Protein AF-A0A271IV57-F1 (afdb_monomer)

pLDDT: mean 87.93, std 11.75, range [43.88, 98.25]

Secondary structure (DSSP, 8-state):
-PPPPPHHHHHHHHHHHHHHHHHHHTTTTTTS--GGG---HHHHHHHHTTPPPP-HHHHHHHH-HHHHHT-TT----HHHHHHHHHH-SS--HHHHHHHHHHHHHHHHHHH--

Nearest PDB structures (foldseek):
  4xeh-assembly1_A  TM=2.227E-01  e=9.319E+00  Ignisphaera aggregans DSM 17230

Radius of gyration: 16.09 Å; Cα contacts (8 Å, |Δi|>4): 77; chains: 1; bounding box: 54×35×32 Å

Mean predicted aligned error: 5.61 Å

Solvent-accessible surface area (backbone atoms only — not comparable to full-atom values): 6617 Å² total; per-residue (Å²): 133,83,77,84,78,48,73,66,59,50,47,30,50,36,40,32,50,34,47,53,47,51,68,54,52,58,74,46,60,88,85,53,92,55,72,93,74,62,68,67,35,54,58,56,43,41,49,75,72,68,49,79,70,66,39,41,66,62,32,17,75,72,61,37,61,76,53,7,65,69,33,90,87,45,38,74,51,66,64,58,58,50,50,44,59,74,62,39,81,83,44,43,67,64,38,36,48,50,48,55,52,46,50,56,51,54,51,52,52,61,74,75,104

Foldseek 3Di:
DDDDQDPLNVLLVLLLVLVVVCVVVVVCPPVDDCVVVDDNSVQVSCVVLPHDDQCLVVQCVVPNNVCSNVPPPGDHCVVLVVVSCVQCPPSDSVSSSVSSVVSNVVVVVVVVD

Sequence (113 aa):
MLEPMTSETLLIRLLQLDHQQWAKVGKFHPDIDFSYFDVNLLDLVLDAIGLPQDNTVEQADKYGPETGFDHADTFCRDYWTTQFRDRVQDGTPDECAAYISWVRKSYAEFLGK

Organism: NCBI:txid1196024

Structure (mmCIF, N/CA/C/O backbone):
data_AF-A0A271IV57-F1
#
_entry.id   AF-A0A271IV57-F1
#
loop_
_atom_site.group_PDB
_atom_site.id
_atom_site.type_symbol
_atom_site.label_atom_id
_atom_site.label_alt_id
_atom_site.label_comp_id
_atom_site.label_asym_id
_atom_site.label_entity_id
_atom_site.label_seq_id
_atom_site.pdbx_PDB_ins_code
_atom_site.Cartn_x
_atom_site.Cartn_y
_atom_site.Cartn_z
_atom_site.occupancy
_atom_site.B_iso_or_equiv
_atom_site.auth_seq_id
_atom_site.auth_comp_id
_atom_site.auth_asym_id
_atom_site.auth_atom_id
_atom_site.pdbx_PDB_model_num
ATOM 1 N N . MET A 1 1 ? 29.515 -11.187 -1.655 1.00 43.88 1 MET A N 1
ATOM 2 C CA . MET A 1 1 ? 28.815 -10.758 -0.428 1.00 43.88 1 MET A CA 1
ATOM 3 C C . MET A 1 1 ? 27.578 -10.016 -0.882 1.00 43.88 1 MET A C 1
ATOM 5 O O . MET A 1 1 ? 27.727 -9.131 -1.712 1.00 43.88 1 MET A O 1
ATOM 9 N N . LEU A 1 2 ? 26.389 -10.430 -0.451 1.00 52.84 2 LEU A N 1
ATOM 10 C CA . LEU A 1 2 ? 25.171 -9.660 -0.703 1.00 52.84 2 LEU A CA 1
ATOM 11 C C . LEU A 1 2 ? 25.162 -8.504 0.298 1.00 52.84 2 LEU A C 1
ATOM 13 O O . LEU A 1 2 ? 25.377 -8.742 1.487 1.00 52.84 2 LEU A O 1
ATOM 17 N N . GLU A 1 3 ? 24.986 -7.272 -0.172 1.00 54.84 3 GLU A N 1
ATOM 18 C CA . GLU A 1 3 ? 24.792 -6.147 0.741 1.00 54.84 3 GLU A CA 1
ATOM 19 C C . GLU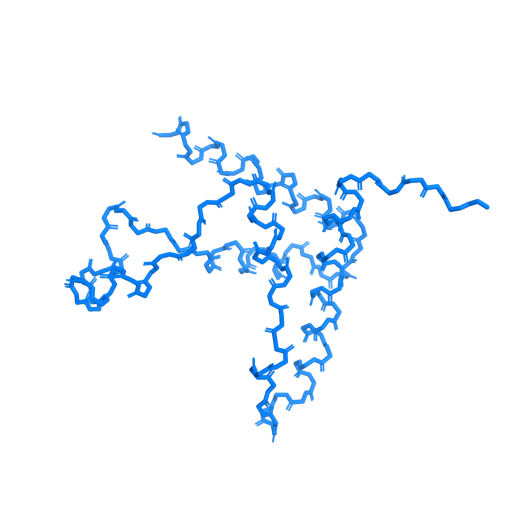 A 1 3 ? 23.486 -6.338 1.529 1.00 54.84 3 GLU A C 1
ATOM 21 O O . GLU A 1 3 ? 22.501 -6.833 0.968 1.00 54.84 3 GLU A O 1
ATOM 26 N N . PRO A 1 4 ? 23.459 -5.991 2.827 1.00 65.25 4 PRO A N 1
ATOM 27 C CA . PRO A 1 4 ? 22.249 -6.092 3.628 1.00 65.25 4 PRO A CA 1
ATOM 28 C C . PRO A 1 4 ? 21.174 -5.153 3.072 1.00 65.25 4 PRO A C 1
ATOM 30 O O . PRO A 1 4 ? 21.379 -3.947 2.940 1.00 65.25 4 PRO A O 1
ATOM 33 N N . MET A 1 5 ? 20.014 -5.719 2.746 1.00 73.31 5 MET A N 1
ATOM 34 C CA . MET A 1 5 ? 18.856 -4.960 2.284 1.00 73.31 5 MET A CA 1
ATOM 35 C C . MET A 1 5 ? 18.291 -4.138 3.446 1.00 73.31 5 MET A C 1
ATOM 37 O O . MET A 1 5 ? 17.999 -4.685 4.509 1.00 73.31 5 MET A O 1
ATOM 41 N N . THR A 1 6 ? 18.136 -2.828 3.259 1.00 83.62 6 THR A N 1
ATOM 42 C CA . THR A 1 6 ? 17.439 -1.982 4.237 1.00 83.62 6 THR A CA 1
ATOM 43 C C . THR A 1 6 ? 15.941 -2.290 4.222 1.00 83.62 6 THR A C 1
ATOM 45 O O . THR A 1 6 ? 15.402 -2.714 3.196 1.00 83.62 6 THR A O 1
ATOM 48 N N . SER A 1 7 ? 15.250 -2.036 5.339 1.00 87.00 7 SER A N 1
ATOM 49 C CA . SER A 1 7 ? 13.793 -2.202 5.413 1.00 87.00 7 SER A CA 1
ATOM 50 C C . SER A 1 7 ? 13.074 -1.405 4.321 1.00 87.00 7 SER A C 1
ATOM 52 O O . SER A 1 7 ? 12.165 -1.926 3.693 1.00 87.00 7 SER A O 1
ATOM 54 N N . GLU A 1 8 ? 13.530 -0.186 4.017 1.00 92.12 8 GLU A N 1
ATOM 55 C CA . GLU A 1 8 ? 12.932 0.643 2.960 1.00 92.12 8 GLU A CA 1
ATOM 56 C C . GLU A 1 8 ? 13.098 0.016 1.565 1.00 92.12 8 GLU A C 1
ATOM 58 O O . GLU A 1 8 ? 12.142 -0.057 0.796 1.00 92.12 8 GLU A O 1
ATOM 63 N N . THR A 1 9 ? 14.286 -0.512 1.251 1.00 94.25 9 THR A N 1
ATOM 64 C CA . THR A 1 9 ? 14.528 -1.206 -0.022 1.00 94.25 9 THR A CA 1
ATOM 65 C C . THR A 1 9 ? 13.644 -2.444 -0.157 1.00 94.25 9 THR A 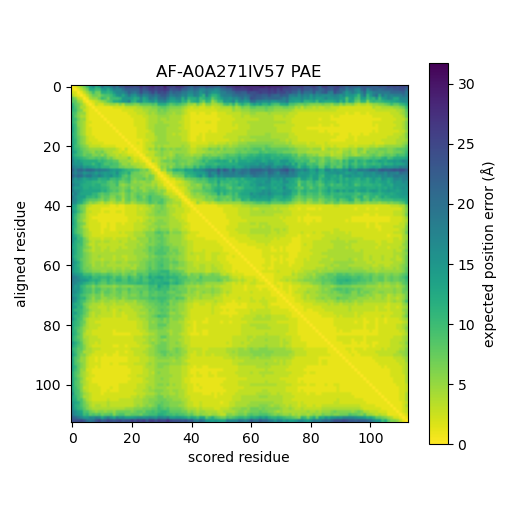C 1
ATOM 67 O O . THR A 1 9 ? 13.154 -2.718 -1.251 1.00 94.25 9 THR A O 1
ATOM 70 N N . LEU A 1 10 ? 13.399 -3.178 0.934 1.00 95.19 10 LEU A N 1
ATOM 71 C CA . LEU A 1 10 ? 12.474 -4.311 0.925 1.00 95.19 10 LEU A CA 1
ATOM 72 C C . LEU A 1 10 ? 11.044 -3.863 0.594 1.00 95.19 10 LEU A C 1
ATOM 74 O O . LEU A 1 10 ? 10.429 -4.447 -0.293 1.00 95.19 10 LEU A O 1
ATOM 78 N N . LEU A 1 11 ? 10.537 -2.810 1.243 1.00 96.44 11 LEU A N 1
ATOM 79 C CA . LEU A 1 11 ? 9.186 -2.288 0.987 1.00 96.44 11 LEU A CA 1
ATOM 80 C C . LEU A 1 11 ? 9.011 -1.836 -0.465 1.00 96.44 11 LEU A C 1
ATOM 82 O O . LEU A 1 11 ? 8.019 -2.177 -1.106 1.00 96.44 11 LEU A O 1
ATOM 86 N N . ILE A 1 12 ? 10.010 -1.141 -1.012 1.00 97.19 12 ILE A N 1
ATOM 87 C CA . ILE A 1 12 ? 10.029 -0.758 -2.427 1.00 97.19 12 ILE A CA 1
ATOM 88 C C . ILE A 1 12 ? 9.941 -2.007 -3.307 1.00 97.19 12 ILE A C 1
ATOM 90 O O . ILE A 1 12 ? 9.102 -2.068 -4.201 1.00 97.19 12 ILE A O 1
ATOM 94 N N . ARG A 1 13 ? 10.755 -3.036 -3.037 1.00 96.31 13 ARG A N 1
ATOM 95 C CA . ARG A 1 13 ? 10.738 -4.285 -3.815 1.00 96.31 13 ARG A CA 1
ATOM 96 C C . ARG A 1 13 ? 9.395 -5.006 -3.756 1.00 96.31 13 ARG A C 1
ATOM 98 O O . ARG A 1 13 ? 8.982 -5.539 -4.782 1.00 96.31 13 ARG A O 1
ATOM 105 N N . LEU A 1 14 ? 8.717 -5.003 -2.610 1.00 95.69 14 LEU A N 1
ATOM 106 C CA . LEU A 1 14 ? 7.380 -5.585 -2.479 1.00 95.69 14 LEU A CA 1
ATOM 107 C C . LEU A 1 14 ? 6.368 -4.871 -3.383 1.00 95.69 14 LEU A C 1
ATOM 109 O O . LEU A 1 14 ? 5.666 -5.545 -4.128 1.00 95.69 14 LEU A O 1
ATOM 113 N N . LEU A 1 15 ? 6.363 -3.534 -3.420 1.00 96.19 15 LEU A N 1
ATOM 114 C CA . LEU A 1 15 ? 5.478 -2.774 -4.316 1.00 96.19 15 LEU A CA 1
ATOM 115 C C . LEU A 1 15 ? 5.796 -3.001 -5.799 1.00 96.19 15 LEU A C 1
ATOM 117 O O . LEU A 1 15 ? 4.888 -3.090 -6.621 1.00 96.19 15 LEU A O 1
ATOM 121 N N . GLN A 1 16 ? 7.075 -3.131 -6.160 1.00 95.62 16 GLN A N 1
ATOM 122 C CA . GLN A 1 16 ? 7.444 -3.466 -7.539 1.00 95.62 16 GLN A CA 1
ATOM 123 C C . GLN A 1 16 ? 6.918 -4.848 -7.945 1.00 95.62 16 GLN A C 1
ATOM 125 O O . GLN A 1 16 ? 6.469 -5.029 -9.077 1.00 95.62 16 GLN A O 1
ATOM 130 N N . LEU A 1 17 ? 6.986 -5.827 -7.036 1.00 93.50 17 LEU A N 1
ATOM 131 C CA . LEU A 1 17 ? 6.448 -7.167 -7.266 1.00 93.50 17 LEU A CA 1
ATOM 132 C C . LEU A 1 17 ? 4.920 -7.146 -7.369 1.00 93.50 17 LEU A C 1
ATOM 134 O O . LEU A 1 17 ? 4.390 -7.778 -8.281 1.00 93.50 17 LEU A O 1
ATOM 138 N N . ASP A 1 18 ? 4.244 -6.380 -6.511 1.00 92.19 18 ASP A N 1
ATOM 139 C CA . ASP A 1 18 ? 2.789 -6.180 -6.540 1.00 92.19 18 ASP A CA 1
ATOM 140 C C . ASP A 1 18 ? 2.330 -5.634 -7.899 1.00 92.19 18 ASP A C 1
ATOM 142 O O . ASP A 1 18 ? 1.516 -6.239 -8.599 1.00 92.19 18 ASP A O 1
ATOM 146 N N . HIS A 1 19 ? 2.973 -4.553 -8.352 1.00 92.00 19 HIS A N 1
ATOM 147 C CA . HIS A 1 19 ? 2.707 -3.937 -9.649 1.00 92.00 19 HIS A CA 1
ATOM 148 C C . HIS A 1 19 ? 2.926 -4.923 -10.812 1.00 92.00 19 HIS A C 1
ATOM 150 O O . HIS A 1 19 ? 2.095 -5.044 -11.716 1.00 92.00 19 HIS A O 1
ATOM 156 N N . GLN A 1 20 ? 4.031 -5.678 -10.786 1.00 89.88 20 GLN A N 1
ATOM 157 C CA . GLN A 1 20 ? 4.323 -6.686 -11.809 1.00 89.88 20 GLN A CA 1
ATOM 158 C C . GLN A 1 20 ? 3.316 -7.837 -11.812 1.00 89.88 20 GLN A C 1
ATOM 160 O O . GLN A 1 20 ? 3.002 -8.365 -12.883 1.00 89.88 20 GLN A O 1
ATOM 165 N N . GLN A 1 21 ? 2.855 -8.266 -10.636 1.00 86.12 21 GLN A N 1
ATOM 166 C CA . GLN A 1 21 ? 1.838 -9.298 -10.495 1.00 86.12 21 GLN A CA 1
ATOM 167 C C . GLN A 1 21 ? 0.518 -8.813 -11.083 1.00 86.12 21 GLN A C 1
ATOM 169 O O . GLN A 1 21 ? -0.023 -9.484 -11.962 1.00 86.12 21 GLN A O 1
ATOM 174 N N . TRP A 1 22 ? 0.062 -7.621 -10.703 1.00 81.06 22 TRP A N 1
ATOM 175 C CA . TRP A 1 22 ? -1.169 -7.038 -11.225 1.00 81.06 22 TRP A CA 1
ATOM 176 C C . TRP A 1 22 ? -1.150 -6.909 -12.755 1.00 81.06 22 TRP A C 1
ATOM 178 O O . TRP A 1 22 ? -2.065 -7.383 -13.432 1.00 81.06 22 TRP A O 1
ATOM 188 N N . ALA A 1 23 ? -0.062 -6.386 -13.330 1.00 79.44 23 ALA A N 1
ATOM 189 C CA . ALA A 1 23 ? 0.095 -6.262 -14.782 1.00 79.44 23 ALA A CA 1
ATOM 190 C C . ALA A 1 23 ? 0.106 -7.616 -15.521 1.00 79.44 23 ALA A C 1
ATOM 192 O O . ALA A 1 23 ? -0.212 -7.684 -16.712 1.00 79.44 23 ALA A O 1
ATOM 193 N N . LYS A 1 24 ? 0.501 -8.706 -14.850 1.00 79.81 24 LYS A N 1
ATOM 194 C CA . LYS A 1 24 ? 0.479 -10.066 -15.410 1.00 79.81 24 LYS A CA 1
ATOM 195 C C . LYS A 1 24 ? -0.893 -10.711 -15.263 1.00 79.81 24 LYS A C 1
ATOM 197 O O . LYS A 1 24 ? -1.394 -11.233 -16.252 1.00 79.81 24 LYS A O 1
ATOM 202 N N . VAL A 1 25 ? -1.496 -10.655 -14.076 1.00 76.19 25 VAL A N 1
ATOM 203 C CA . VAL A 1 25 ? -2.821 -11.229 -13.787 1.00 76.19 25 VAL A CA 1
ATOM 204 C C . VAL A 1 25 ? -3.903 -10.535 -14.614 1.00 76.19 25 VAL A C 1
ATOM 206 O O . VAL A 1 25 ? -4.737 -11.208 -15.215 1.00 76.19 25 VAL A O 1
ATOM 209 N N . GLY A 1 26 ? -3.830 -9.208 -14.761 1.00 69.06 26 GLY A N 1
ATOM 210 C CA . GLY A 1 26 ? -4.768 -8.433 -15.575 1.00 69.06 26 GLY A CA 1
ATOM 211 C C . GLY A 1 26 ? -4.844 -8.871 -17.044 1.00 69.06 26 GLY A C 1
ATOM 212 O O . GLY A 1 26 ? -5.866 -8.656 -17.683 1.00 69.06 26 GLY A O 1
ATOM 213 N N . LYS A 1 27 ? -3.814 -9.544 -17.582 1.00 69.81 27 LYS A N 1
ATOM 214 C CA . LYS A 1 27 ? -3.830 -10.091 -18.955 1.00 69.81 27 LYS A CA 1
ATOM 215 C C . LYS A 1 27 ? -4.697 -11.337 -19.115 1.00 69.81 27 LYS A C 1
ATOM 217 O O . LYS A 1 27 ? -5.026 -11.688 -20.242 1.00 69.81 27 LYS A O 1
ATOM 222 N N . PHE A 1 28 ? -5.010 -12.017 -18.018 1.00 73.19 28 PHE A N 1
ATOM 223 C CA . PHE A 1 28 ? -5.769 -13.267 -18.008 1.00 73.19 28 PHE A CA 1
ATOM 224 C C . PHE A 1 28 ? -7.166 -13.103 -17.392 1.00 73.19 28 PHE A C 1
ATOM 226 O O . PHE A 1 28 ? -7.964 -14.037 -17.409 1.00 73.19 28 PHE A O 1
ATOM 233 N N . HIS A 1 29 ? -7.471 -11.916 -16.864 1.00 61.72 29 HIS A N 1
ATOM 234 C CA . HIS A 1 29 ? -8.793 -11.552 -16.372 1.00 61.72 29 HIS A CA 1
ATOM 235 C C . HIS A 1 29 ? -9.646 -11.143 -17.586 1.00 61.72 29 HIS A C 1
ATOM 237 O O . HIS A 1 29 ? -9.326 -10.125 -18.206 1.00 61.72 29 HIS A O 1
ATOM 243 N N . PRO A 1 30 ? -10.667 -11.923 -17.994 1.00 61.22 30 PRO A N 1
ATOM 244 C CA . PRO A 1 30 ? -11.651 -12.593 -17.132 1.00 61.22 30 PRO A CA 1
ATOM 245 C C . PRO A 1 30 ? -11.731 -14.131 -17.260 1.00 61.22 30 PRO A C 1
ATOM 247 O O . PRO A 1 30 ? -12.674 -14.732 -16.750 1.00 61.22 30 PRO A O 1
ATOM 250 N N . ASP A 1 31 ? -10.794 -14.771 -17.956 1.00 74.69 31 ASP A N 1
ATOM 251 C CA . ASP A 1 31 ? -10.913 -16.187 -18.335 1.00 74.69 31 ASP A CA 1
ATOM 252 C C . ASP A 1 31 ? -10.543 -17.154 -17.201 1.00 74.69 31 ASP A C 1
ATOM 254 O O . ASP A 1 31 ? -10.932 -18.324 -17.220 1.00 74.69 31 ASP A O 1
ATOM 258 N N . ILE A 1 32 ? -9.762 -16.684 -16.225 1.00 74.88 32 ILE A N 1
ATOM 259 C CA . ILE A 1 32 ? -9.245 -17.493 -15.120 1.00 74.88 32 ILE A CA 1
ATOM 260 C C . ILE A 1 32 ? -9.304 -16.677 -13.825 1.00 74.88 32 ILE A C 1
ATOM 262 O O . ILE A 1 32 ? -8.792 -15.559 -13.758 1.00 74.88 32 ILE A O 1
ATOM 266 N N . ASP A 1 33 ? -9.905 -17.264 -12.790 1.00 72.75 33 ASP A N 1
ATOM 267 C CA . ASP A 1 33 ? -9.906 -16.725 -11.431 1.00 72.75 33 ASP A CA 1
ATOM 268 C C . ASP A 1 33 ? -8.548 -16.986 -10.755 1.00 72.75 33 ASP A C 1
ATOM 270 O O . ASP A 1 33 ? -8.168 -18.134 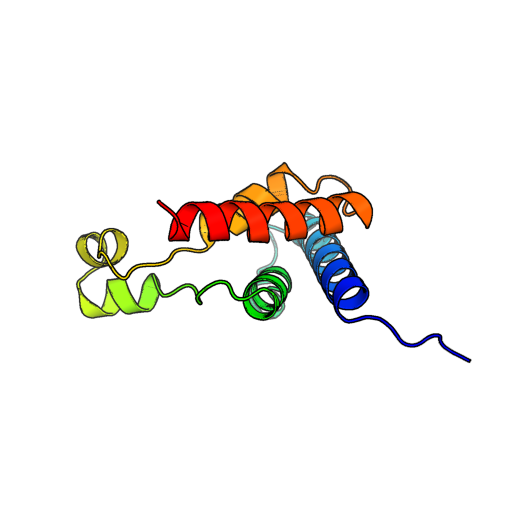-10.510 1.00 72.75 33 ASP A O 1
ATOM 274 N N . PHE A 1 34 ? -7.809 -15.910 -10.470 1.00 71.69 34 PHE A N 1
ATOM 275 C CA . PHE A 1 34 ? -6.515 -15.949 -9.780 1.00 71.69 34 PHE A CA 1
ATOM 276 C C . PHE A 1 34 ? -6.593 -15.540 -8.306 1.00 71.69 34 PHE A C 1
ATOM 278 O O . PHE A 1 34 ? -5.546 -15.441 -7.669 1.00 71.69 34 PHE A O 1
ATOM 285 N N . SER A 1 35 ? -7.789 -15.338 -7.745 1.00 71.25 35 SER A N 1
ATOM 286 C CA . SER A 1 35 ? -7.974 -14.858 -6.365 1.00 71.25 35 SER A CA 1
ATOM 287 C C . SER A 1 35 ? -7.204 -15.679 -5.319 1.00 71.25 35 SER A C 1
ATOM 289 O O . SER A 1 35 ? -6.637 -15.117 -4.390 1.00 71.25 35 SER A O 1
ATOM 291 N N . TYR A 1 36 ? -7.080 -16.998 -5.506 1.00 68.94 36 TYR A N 1
ATOM 292 C CA . TYR A 1 36 ? -6.313 -17.886 -4.616 1.00 68.94 36 TYR A CA 1
ATOM 293 C C . TYR A 1 36 ? -4.791 -17.673 -4.625 1.00 68.94 36 TYR A C 1
ATOM 295 O O . TYR A 1 36 ? -4.108 -18.129 -3.708 1.00 68.94 36 TYR A O 1
ATOM 303 N N . PHE A 1 37 ? -4.248 -17.037 -5.662 1.00 65.75 37 PHE A N 1
ATOM 304 C CA . PHE A 1 37 ? -2.819 -16.737 -5.794 1.00 65.75 37 PHE A CA 1
ATOM 305 C C . PHE A 1 37 ? -2.517 -15.257 -5.570 1.00 65.75 37 PHE A C 1
ATOM 307 O O . PHE A 1 37 ? -1.356 -14.850 -5.674 1.00 65.75 37 PHE A O 1
ATOM 314 N N . ASP A 1 38 ? -3.546 -14.460 -5.284 1.00 69.19 38 ASP A N 1
ATOM 315 C CA . ASP A 1 38 ? -3.378 -13.041 -5.068 1.00 69.19 38 ASP A CA 1
ATOM 316 C C . ASP A 1 38 ? -2.819 -12.805 -3.666 1.00 69.19 38 ASP A C 1
ATOM 318 O O . ASP A 1 38 ? -3.498 -12.947 -2.650 1.00 69.19 38 ASP A O 1
ATOM 322 N N . VAL A 1 39 ? -1.521 -12.518 -3.611 1.00 71.56 39 VAL A N 1
ATOM 323 C CA . VAL A 1 39 ? -0.867 -12.057 -2.395 1.00 71.56 39 VAL A CA 1
ATOM 324 C C . VAL A 1 39 ? -0.843 -10.546 -2.506 1.00 71.56 39 VAL A C 1
ATOM 326 O O . VAL A 1 39 ? -0.091 -10.011 -3.316 1.00 71.56 39 VAL A O 1
ATOM 329 N N . ASN A 1 40 ? -1.659 -9.871 -1.698 1.00 82.69 40 ASN A N 1
ATOM 330 C CA . ASN A 1 40 ? -1.694 -8.415 -1.663 1.00 82.69 40 ASN A CA 1
ATOM 331 C C . ASN A 1 40 ? -0.430 -7.888 -0.962 1.00 82.69 40 ASN A C 1
ATOM 333 O O . ASN A 1 40 ? -0.381 -7.728 0.261 1.00 82.69 40 ASN A O 1
ATOM 337 N N . LEU A 1 41 ? 0.640 -7.684 -1.733 1.00 93.06 41 LEU A N 1
ATOM 338 C CA . LEU A 1 41 ? 1.914 -7.198 -1.208 1.00 93.06 41 LEU A CA 1
ATOM 339 C C . LEU A 1 41 ? 1.820 -5.717 -0.842 1.00 93.06 41 LEU A C 1
ATOM 341 O O . LEU A 1 41 ? 2.542 -5.273 0.053 1.00 93.06 41 LEU A O 1
ATOM 345 N N . LEU A 1 42 ? 0.922 -4.965 -1.486 1.00 94.62 42 LEU A N 1
ATOM 346 C CA . LEU A 1 42 ? 0.599 -3.606 -1.071 1.00 94.62 42 LEU A CA 1
ATOM 347 C C . LEU A 1 42 ? 0.108 -3.578 0.382 1.00 94.62 42 LEU A C 1
ATOM 349 O O . LEU A 1 42 ? 0.652 -2.802 1.165 1.00 94.62 42 LEU A O 1
ATOM 353 N N . ASP A 1 43 ? -0.834 -4.438 0.775 1.00 92.62 43 ASP A N 1
ATOM 354 C CA . ASP A 1 43 ? -1.332 -4.474 2.159 1.00 92.62 43 ASP A CA 1
ATOM 355 C C . ASP A 1 43 ? -0.219 -4.730 3.178 1.00 92.62 43 ASP A C 1
ATOM 357 O O . ASP A 1 43 ? -0.133 -4.030 4.187 1.00 92.62 43 ASP A O 1
ATOM 361 N N . LEU A 1 44 ? 0.705 -5.647 2.877 1.00 93.31 44 LEU A N 1
ATOM 362 C CA . LEU A 1 44 ? 1.871 -5.893 3.733 1.00 93.31 44 LEU A CA 1
ATOM 363 C C . LEU A 1 44 ? 2.762 -4.653 3.875 1.00 93.31 44 LEU A C 1
ATOM 365 O O . LEU A 1 44 ? 3.332 -4.402 4.939 1.00 93.31 44 LEU A O 1
ATOM 369 N N . VAL A 1 45 ? 2.907 -3.869 2.806 1.00 96.31 45 VAL A N 1
ATOM 370 C CA . VAL A 1 45 ? 3.662 -2.613 2.851 1.00 96.31 45 VAL A CA 1
ATOM 371 C C . VAL A 1 45 ? 2.924 -1.568 3.681 1.00 96.31 45 VAL A C 1
ATOM 373 O O . VAL A 1 45 ? 3.571 -0.889 4.479 1.00 96.31 45 VAL A O 1
ATOM 376 N N . LEU A 1 46 ? 1.600 -1.456 3.540 1.00 95.88 46 LEU A N 1
ATOM 377 C CA . LEU A 1 46 ? 0.771 -0.545 4.335 1.00 95.88 46 LEU A CA 1
ATOM 378 C C . LEU A 1 46 ? 0.857 -0.873 5.834 1.00 95.88 46 LEU A C 1
ATOM 380 O O . LEU A 1 46 ? 1.044 0.032 6.650 1.00 95.88 46 LEU A O 1
ATOM 384 N N . ASP A 1 47 ? 0.839 -2.158 6.186 1.00 94.25 47 ASP A N 1
ATOM 385 C CA . ASP A 1 47 ? 1.047 -2.635 7.556 1.00 94.25 47 ASP A CA 1
ATOM 386 C C . ASP A 1 47 ? 2.410 -2.212 8.096 1.00 94.25 47 ASP A C 1
ATOM 388 O O . ASP A 1 47 ? 2.525 -1.652 9.189 1.00 94.25 47 ASP A O 1
ATOM 392 N N . ALA A 1 48 ? 3.460 -2.446 7.308 1.00 94.50 48 ALA A N 1
ATOM 393 C CA . ALA A 1 48 ? 4.830 -2.156 7.706 1.00 94.50 48 ALA A CA 1
ATOM 394 C C . ALA A 1 48 ? 5.090 -0.656 7.917 1.00 94.50 48 ALA A C 1
ATOM 396 O O . ALA A 1 48 ? 5.984 -0.292 8.684 1.00 94.50 48 ALA A O 1
ATOM 397 N N . ILE A 1 49 ? 4.322 0.219 7.258 1.00 94.06 49 ILE A N 1
ATOM 398 C CA . ILE A 1 49 ? 4.396 1.676 7.448 1.00 94.06 49 ILE A CA 1
ATOM 399 C C . ILE A 1 49 ? 3.353 2.218 8.436 1.00 94.06 49 ILE A C 1
ATOM 401 O O . ILE A 1 49 ? 3.289 3.432 8.632 1.00 94.06 49 ILE A O 1
ATOM 405 N N . GLY A 1 50 ? 2.598 1.337 9.099 1.00 93.31 50 GLY A N 1
ATOM 406 C CA . GLY A 1 50 ? 1.741 1.672 10.234 1.00 93.31 50 GLY A CA 1
ATOM 407 C C . GLY A 1 50 ? 0.326 2.127 9.878 1.00 93.31 50 GLY A C 1
ATOM 408 O O . GLY A 1 50 ? -0.303 2.798 10.698 1.00 93.31 50 GLY A O 1
ATOM 409 N N . LEU A 1 51 ? -0.185 1.793 8.688 1.00 94.56 51 LEU A N 1
ATOM 410 C CA . LEU A 1 51 ? -1.598 2.016 8.383 1.00 94.56 51 LEU A CA 1
ATOM 411 C C . LEU A 1 51 ? -2.480 0.977 9.105 1.00 94.56 51 LEU A C 1
ATOM 413 O O . LEU A 1 51 ? -2.115 -0.199 9.158 1.00 94.56 51 LEU A O 1
ATOM 417 N N . PRO A 1 52 ? -3.659 1.366 9.628 1.00 94.19 52 PRO A N 1
ATOM 418 C CA . PRO A 1 52 ? -4.629 0.434 10.199 1.00 94.19 52 PRO A CA 1
ATOM 419 C C . PRO A 1 52 ? -5.070 -0.601 9.170 1.00 94.19 52 PRO A C 1
ATOM 421 O O . PRO A 1 52 ? -5.130 -0.284 7.982 1.00 94.19 52 PRO A O 1
ATOM 424 N N . GLN A 1 53 ? -5.358 -1.827 9.613 1.00 93.19 53 GLN A N 1
ATOM 425 C CA . GLN A 1 53 ? -5.957 -2.864 8.763 1.00 93.19 53 GLN A CA 1
ATOM 426 C C . GLN A 1 53 ? -7.290 -2.385 8.193 1.00 93.19 53 GLN A C 1
ATOM 428 O O . GLN A 1 53 ? -7.991 -1.614 8.853 1.00 93.19 53 GLN A O 1
ATOM 433 N N . ASP A 1 54 ? -7.623 -2.844 6.986 1.00 93.44 54 ASP A N 1
ATOM 434 C CA . ASP A 1 54 ? -8.993 -2.698 6.501 1.00 93.44 54 ASP A CA 1
ATOM 435 C C . ASP A 1 54 ? -9.915 -3.481 7.441 1.00 93.44 54 ASP A C 1
ATOM 437 O O . ASP A 1 54 ? -9.629 -4.638 7.747 1.00 93.44 54 ASP A O 1
ATOM 441 N N . ASN A 1 55 ? -10.962 -2.836 7.951 1.00 94.69 55 ASN A N 1
ATOM 442 C CA . ASN A 1 55 ? -11.946 -3.479 8.824 1.00 94.69 55 ASN A CA 1
ATOM 443 C C . ASN A 1 55 ? -13.378 -3.377 8.277 1.00 94.69 55 ASN A C 1
ATOM 445 O O . ASN A 1 55 ? -14.349 -3.532 9.019 1.00 94.69 55 ASN A O 1
ATOM 449 N N . THR A 1 56 ? -13.526 -3.049 6.994 1.00 93.56 56 THR A N 1
ATOM 450 C CA . THR A 1 56 ? -14.817 -2.704 6.396 1.00 93.56 56 THR A CA 1
ATOM 451 C C . THR A 1 56 ? -15.798 -3.876 6.458 1.00 93.56 56 THR A C 1
ATOM 453 O O . THR A 1 56 ? -16.975 -3.682 6.766 1.00 93.56 56 THR A O 1
ATOM 456 N N . VAL A 1 57 ? -15.319 -5.104 6.227 1.00 92.69 57 VAL A N 1
ATOM 457 C CA . VAL A 1 57 ? -16.141 -6.325 6.291 1.00 92.69 57 VAL A CA 1
ATOM 458 C C . VAL A 1 57 ? -16.584 -6.601 7.723 1.00 92.69 57 VAL A C 1
ATOM 460 O O . VAL A 1 57 ? -17.762 -6.845 7.965 1.00 92.69 57 VAL A O 1
ATOM 463 N N . GLU A 1 58 ? -15.681 -6.483 8.693 1.00 95.44 58 GLU A N 1
ATOM 464 C CA . GLU A 1 58 ? -15.983 -6.683 10.108 1.00 95.44 58 GLU A CA 1
ATOM 465 C C . GLU A 1 58 ? -17.020 -5.672 10.614 1.00 95.44 58 GLU A C 1
ATOM 467 O O . GLU A 1 58 ? -17.897 -6.012 11.413 1.00 95.44 58 GLU A O 1
ATOM 472 N N . GLN A 1 59 ? -16.944 -4.426 10.143 1.00 96.75 59 GLN A N 1
ATOM 473 C CA . GLN A 1 59 ? -17.904 -3.375 10.484 1.00 96.75 59 GLN A CA 1
ATOM 474 C C . GLN A 1 59 ? -19.266 -3.626 9.827 1.00 96.75 59 GLN A C 1
ATOM 476 O O . GLN A 1 59 ? -20.298 -3.488 10.490 1.00 96.75 59 GLN A O 1
ATOM 481 N N . ALA A 1 60 ? -19.282 -4.053 8.560 1.00 95.12 60 ALA A N 1
ATOM 482 C CA . ALA A 1 60 ? -20.497 -4.438 7.843 1.00 95.12 60 ALA A CA 1
ATOM 483 C C . ALA A 1 60 ? -21.196 -5.649 8.485 1.00 95.12 60 ALA A C 1
ATOM 485 O O . ALA A 1 60 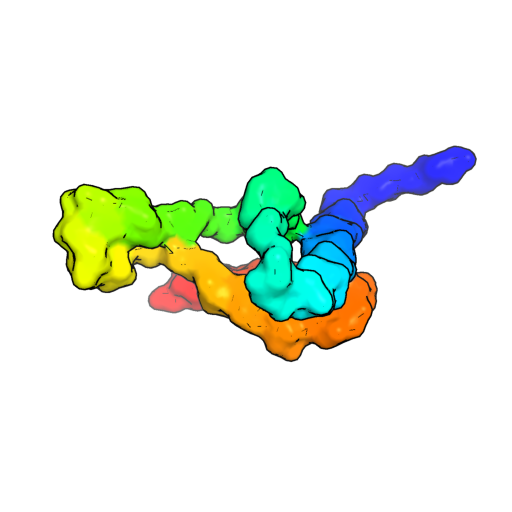? -22.415 -5.629 8.659 1.00 95.12 60 ALA A O 1
ATOM 486 N N . ASP A 1 61 ? -20.443 -6.664 8.911 1.00 96.19 61 ASP A N 1
ATOM 487 C CA . ASP A 1 61 ? -20.981 -7.835 9.612 1.00 96.19 61 ASP A CA 1
ATOM 488 C C . ASP A 1 61 ? -21.585 -7.459 10.972 1.00 96.19 61 ASP A C 1
ATOM 490 O O . ASP A 1 61 ? -22.598 -8.022 11.399 1.00 96.19 61 ASP A O 1
ATOM 494 N N . LYS A 1 62 ? -20.981 -6.487 11.665 1.00 96.62 62 LYS A N 1
ATOM 495 C CA . LYS A 1 62 ? -21.405 -6.066 13.004 1.00 96.62 62 LYS A CA 1
ATOM 496 C C . LYS A 1 62 ? -22.612 -5.130 12.998 1.00 96.62 62 LYS A C 1
ATOM 498 O O . LYS A 1 62 ? -23.481 -5.260 13.862 1.00 96.62 62 LYS A O 1
ATOM 503 N N . TYR A 1 63 ? -22.649 -4.167 12.081 1.00 95.06 63 TYR A N 1
ATOM 504 C CA . TYR A 1 63 ? -23.639 -3.083 12.081 1.00 95.06 63 TYR A CA 1
ATOM 505 C C . TYR A 1 63 ? -24.613 -3.137 10.897 1.00 95.06 63 TYR A C 1
ATOM 507 O O . TYR A 1 63 ? -25.555 -2.349 10.845 1.00 95.06 63 TYR A O 1
ATOM 515 N N . GLY A 1 64 ? -24.436 -4.094 9.987 1.00 94.38 64 GLY A N 1
ATOM 516 C CA . GLY A 1 64 ? -25.146 -4.172 8.715 1.00 94.38 64 GLY A CA 1
ATOM 517 C C . GLY A 1 64 ? -24.388 -3.435 7.605 1.00 94.38 64 GLY A C 1
ATOM 518 O O . GLY A 1 64 ? -23.596 -2.543 7.899 1.00 94.38 64 GLY A O 1
ATOM 519 N N . PRO A 1 65 ? -24.628 -3.777 6.327 1.00 88.12 65 PRO A N 1
ATOM 520 C CA . PRO A 1 65 ? -23.822 -3.300 5.206 1.00 88.12 65 PRO A CA 1
ATOM 521 C C . PRO A 1 65 ? -23.782 -1.772 5.130 1.00 88.12 65 PRO A C 1
ATOM 523 O O . PRO A 1 65 ? -22.710 -1.199 5.234 1.00 88.12 65 PRO A O 1
ATOM 526 N N . GLU A 1 66 ? -24.931 -1.098 5.048 1.00 89.38 66 GLU A N 1
ATOM 527 C CA . GLU A 1 66 ? -24.978 0.368 4.922 1.00 89.38 66 GLU A CA 1
ATOM 528 C C . GLU A 1 66 ? -24.348 1.084 6.126 1.00 89.38 66 GLU A C 1
ATOM 530 O O . GLU A 1 66 ? -23.532 1.984 5.966 1.00 89.38 66 GLU A O 1
ATOM 535 N N . THR A 1 67 ? -24.684 0.663 7.347 1.00 90.50 67 THR A N 1
ATOM 536 C CA . THR A 1 67 ? -24.208 1.329 8.570 1.00 90.50 67 THR A CA 1
ATOM 537 C C . THR A 1 67 ? -22.752 1.001 8.895 1.00 90.50 67 THR A C 1
ATOM 539 O O . THR A 1 67 ? -22.068 1.824 9.490 1.00 90.50 67 THR A O 1
ATOM 542 N N . GLY A 1 68 ? -22.268 -0.180 8.511 1.00 91.31 68 GLY A N 1
ATOM 543 C CA . GLY A 1 68 ? -20.881 -0.589 8.696 1.00 91.31 68 GLY A CA 1
ATOM 544 C C . GLY A 1 68 ? -19.917 0.201 7.815 1.00 91.31 68 GLY A C 1
ATOM 545 O O . GLY A 1 68 ? -18.881 0.632 8.311 1.00 91.31 68 GLY A O 1
ATOM 546 N N . PHE A 1 69 ? -20.270 0.469 6.552 1.00 88.69 69 PHE A N 1
ATOM 547 C CA . PHE A 1 69 ? -19.439 1.303 5.670 1.00 88.69 69 PHE A CA 1
ATOM 548 C C . PHE A 1 69 ? -19.248 2.728 6.214 1.00 88.69 69 PHE A C 1
ATOM 550 O O . PHE A 1 69 ? -18.142 3.257 6.147 1.00 88.69 69 PHE A O 1
ATOM 557 N N . ASP A 1 70 ? -20.295 3.313 6.801 1.00 89.94 70 ASP A N 1
ATOM 558 C CA . ASP A 1 70 ? -20.279 4.685 7.330 1.00 89.94 70 ASP A CA 1
ATOM 559 C C . ASP A 1 70 ? -19.909 4.772 8.824 1.00 89.94 70 ASP A C 1
ATOM 561 O O . ASP A 1 70 ? -19.945 5.854 9.423 1.00 89.94 70 ASP A O 1
ATOM 565 N N . HIS A 1 71 ? -19.588 3.647 9.469 1.00 93.44 71 HIS A N 1
ATOM 566 C CA . HIS A 1 71 ? -19.286 3.640 10.896 1.00 93.44 71 HIS A CA 1
ATOM 567 C C . HIS A 1 71 ? -17.995 4.427 11.183 1.00 93.44 71 HIS A C 1
ATOM 569 O O . HIS A 1 71 ? -17.012 4.338 10.455 1.00 93.44 71 HIS A O 1
ATOM 575 N N . ALA A 1 72 ? -17.972 5.191 12.280 1.00 91.06 72 ALA A N 1
ATOM 576 C CA . ALA A 1 72 ? -16.863 6.102 12.594 1.00 91.06 72 ALA A CA 1
ATOM 577 C C . ALA A 1 72 ? -15.506 5.395 12.788 1.00 91.06 72 ALA A C 1
ATOM 579 O O . ALA A 1 72 ? -14.460 5.986 12.536 1.00 91.06 72 ALA A O 1
ATOM 580 N N . ASP A 1 73 ? -15.536 4.132 13.221 1.00 92.00 73 ASP A N 1
ATOM 581 C CA . ASP A 1 73 ? -14.346 3.284 13.389 1.00 92.00 73 ASP A CA 1
ATOM 582 C C . ASP A 1 73 ? -13.969 2.501 12.115 1.00 92.00 73 ASP A C 1
ATOM 584 O O . ASP A 1 73 ? -13.068 1.657 12.157 1.00 92.00 73 ASP A O 1
ATOM 588 N N . THR A 1 74 ? -14.672 2.717 11.000 1.00 92.75 74 THR A N 1
ATOM 589 C CA . THR A 1 74 ? -14.377 2.046 9.732 1.00 92.75 74 THR A CA 1
ATOM 590 C C . THR A 1 74 ? -13.166 2.680 9.069 1.00 92.75 74 THR A C 1
ATOM 592 O O . THR A 1 74 ? -13.103 3.889 8.847 1.00 92.75 74 THR A O 1
ATOM 595 N N . PHE A 1 75 ? -12.195 1.841 8.729 1.00 93.50 75 PHE A N 1
ATOM 596 C CA . PHE A 1 75 ? -11.024 2.204 7.957 1.00 93.50 75 PHE A CA 1
ATOM 597 C C . PHE A 1 75 ? -10.969 1.327 6.711 1.00 93.50 75 PHE A C 1
ATOM 599 O O . PHE A 1 75 ? -10.746 0.124 6.801 1.00 93.50 75 PHE A O 1
ATOM 606 N N . CYS A 1 76 ? -11.163 1.950 5.551 1.00 92.19 76 CYS A N 1
ATOM 607 C CA . CYS A 1 76 ? -11.107 1.288 4.254 1.00 92.19 76 CYS A CA 1
ATOM 608 C C . CYS A 1 76 ? -9.782 1.603 3.548 1.00 92.19 76 CYS A C 1
ATOM 610 O O . CYS A 1 76 ? -9.340 2.759 3.506 1.00 92.19 76 CYS A O 1
ATOM 612 N N . ARG A 1 77 ? -9.145 0.581 2.967 1.00 93.88 77 ARG A N 1
ATOM 613 C CA . ARG A 1 77 ? -7.866 0.709 2.257 1.00 93.88 77 ARG A CA 1
ATOM 614 C C . ARG A 1 77 ? -7.995 0.915 0.750 1.00 93.88 77 ARG A C 1
ATOM 616 O O . ARG A 1 77 ? -6.995 1.252 0.112 1.00 93.88 77 ARG A O 1
ATOM 623 N N . ASP A 1 78 ? -9.199 0.832 0.188 1.00 91.31 78 AS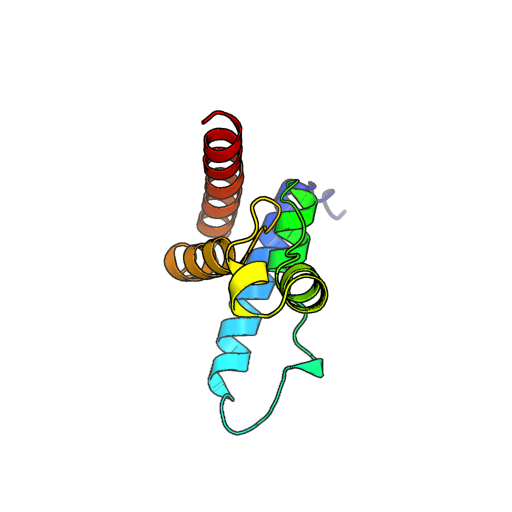P A N 1
ATOM 624 C CA . ASP A 1 78 ? -9.446 0.977 -1.255 1.00 91.31 78 ASP A CA 1
ATOM 625 C C . ASP A 1 78 ? -8.891 2.279 -1.839 1.00 91.31 78 ASP A C 1
ATOM 627 O O . ASP A 1 78 ? -8.384 2.304 -2.967 1.00 91.31 78 ASP A O 1
ATOM 631 N N . TYR A 1 79 ? -8.929 3.366 -1.064 1.00 91.75 79 TYR A N 1
ATOM 632 C CA . TYR A 1 79 ? -8.340 4.639 -1.471 1.00 91.75 79 TYR A CA 1
ATOM 633 C C . TYR A 1 79 ? -6.827 4.525 -1.706 1.00 91.75 79 TYR A C 1
ATOM 635 O O . TYR A 1 79 ? -6.327 5.004 -2.723 1.00 91.75 79 TYR A O 1
ATOM 643 N N . TRP A 1 80 ? -6.093 3.857 -0.814 1.00 94.69 80 TRP A N 1
ATOM 644 C CA . TRP A 1 80 ? -4.646 3.671 -0.943 1.00 94.69 80 TRP A CA 1
ATOM 645 C C . TRP A 1 80 ? -4.313 2.773 -2.134 1.00 94.69 80 TRP A C 1
ATOM 647 O O . TRP A 1 80 ? -3.451 3.124 -2.937 1.00 94.69 80 TRP A O 1
ATOM 657 N N . THR A 1 81 ? -5.069 1.690 -2.325 1.00 92.12 81 THR A N 1
ATOM 658 C CA . THR A 1 81 ? -4.949 0.807 -3.496 1.00 92.12 81 THR A CA 1
ATOM 659 C C . THR A 1 81 ? -5.195 1.547 -4.807 1.00 92.12 81 THR A C 1
ATOM 661 O O . THR A 1 81 ? -4.431 1.399 -5.762 1.00 92.12 81 THR A O 1
ATOM 664 N N . THR A 1 82 ? -6.222 2.394 -4.859 1.00 93.19 82 THR A N 1
ATOM 665 C CA . THR A 1 82 ? -6.508 3.230 -6.034 1.00 93.19 82 THR A CA 1
ATOM 666 C C . THR A 1 82 ? -5.358 4.199 -6.300 1.00 93.19 82 THR A C 1
ATOM 668 O O . THR A 1 82 ? -4.848 4.280 -7.414 1.00 93.19 82 THR A O 1
ATOM 671 N N . GLN A 1 83 ? -4.877 4.879 -5.259 1.00 95.88 83 GLN A N 1
ATOM 672 C CA . GLN A 1 83 ? -3.777 5.832 -5.384 1.00 95.88 83 GLN A CA 1
ATOM 673 C C . GLN A 1 83 ? -2.450 5.168 -5.761 1.00 95.88 83 GLN A C 1
ATOM 675 O O . GLN A 1 83 ? -1.654 5.781 -6.469 1.00 95.88 83 GLN A O 1
ATOM 680 N N . PHE A 1 84 ? -2.208 3.927 -5.337 1.00 95.31 84 PHE A N 1
ATOM 681 C CA . PHE A 1 84 ? -1.063 3.145 -5.793 1.00 95.31 84 PHE A CA 1
ATOM 682 C C . PHE A 1 84 ? -1.112 2.951 -7.311 1.00 95.31 84 PHE A C 1
ATOM 684 O O . PHE A 1 84 ? -0.147 3.277 -7.998 1.00 95.31 84 PHE A O 1
ATOM 691 N N . ARG A 1 85 ? -2.263 2.516 -7.840 1.00 90.69 85 ARG A N 1
ATOM 692 C CA . ARG A 1 85 ? -2.464 2.295 -9.282 1.00 90.69 85 ARG A CA 1
ATOM 693 C C . ARG A 1 85 ? -2.326 3.576 -10.104 1.00 90.69 85 ARG A C 1
ATOM 695 O O . ARG A 1 85 ? -1.773 3.535 -11.196 1.00 90.69 85 ARG A O 1
ATOM 702 N N . ASP A 1 86 ? -2.786 4.705 -9.574 1.00 93.75 86 ASP A N 1
ATOM 703 C CA . ASP A 1 86 ? -2.702 5.992 -10.273 1.00 93.75 86 ASP A CA 1
ATOM 704 C C . ASP A 1 86 ? -1.274 6.560 -10.302 1.00 9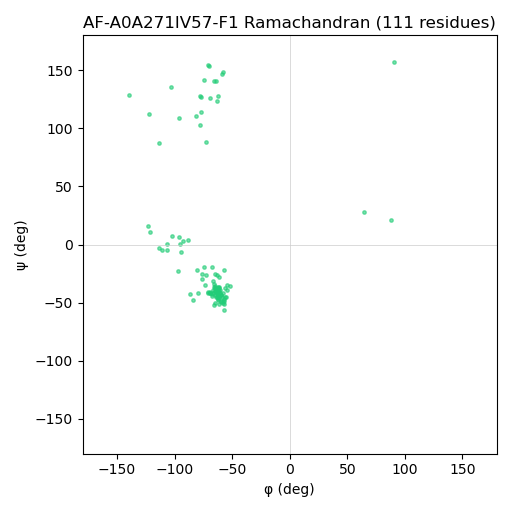3.75 86 ASP A C 1
ATOM 706 O O . ASP A 1 86 ? -0.883 7.232 -11.260 1.00 93.75 86 ASP A O 1
ATOM 710 N N . ARG A 1 87 ? -0.500 6.333 -9.232 1.00 95.00 87 ARG A N 1
ATOM 711 C CA . ARG A 1 87 ? 0.812 6.968 -9.010 1.00 95.00 87 ARG A CA 1
ATOM 712 C C . ARG A 1 87 ? 1.997 6.117 -9.438 1.00 95.00 87 ARG A C 1
ATOM 714 O O . ARG A 1 87 ? 3.071 6.673 -9.641 1.00 95.00 87 ARG A O 1
ATOM 721 N N . VAL A 1 88 ? 1.826 4.801 -9.514 1.00 95.88 88 VAL A N 1
ATOM 722 C CA . VAL A 1 88 ? 2.886 3.848 -9.848 1.00 95.88 88 VAL A CA 1
ATOM 723 C C . VAL A 1 88 ? 2.549 3.220 -11.191 1.00 95.88 88 VAL A C 1
ATOM 725 O O . VAL A 1 88 ? 1.881 2.188 -11.264 1.00 95.88 88 VAL A O 1
ATOM 728 N N . GLN A 1 89 ? 2.988 3.883 -12.261 1.00 93.88 89 GLN A N 1
ATOM 729 C CA . GLN A 1 89 ? 2.641 3.502 -13.628 1.00 93.88 89 GLN A CA 1
ATOM 730 C C . GLN A 1 89 ? 3.603 2.458 -14.179 1.00 93.88 89 GLN A C 1
ATOM 732 O O . GLN A 1 89 ? 3.160 1.486 -14.787 1.00 93.88 89 GLN A O 1
ATOM 737 N N . ASP A 1 90 ? 4.897 2.641 -13.919 1.00 94.50 90 ASP A N 1
ATOM 738 C CA . ASP A 1 90 ? 5.954 1.785 -14.463 1.00 94.50 90 ASP A CA 1
ATOM 739 C C . ASP A 1 90 ? 6.561 0.845 -13.406 1.00 94.50 90 ASP A C 1
ATOM 741 O O . ASP A 1 90 ? 7.416 0.006 -13.711 1.00 94.50 90 ASP A O 1
ATOM 745 N N . GLY A 1 91 ? 6.146 0.975 -12.142 1.00 94.56 91 GLY A N 1
ATOM 746 C CA . GLY A 1 91 ? 6.681 0.175 -11.040 1.00 94.56 91 GLY A CA 1
ATOM 747 C C . GLY A 1 91 ? 8.162 0.453 -10.785 1.00 94.56 91 GLY A C 1
ATOM 748 O O . GLY A 1 91 ? 8.900 -0.439 -10.349 1.00 94.56 91 GLY A O 1
ATOM 749 N N . THR A 1 92 ? 8.643 1.656 -11.101 1.00 97.12 92 THR A N 1
ATOM 750 C CA . THR A 1 92 ? 10.040 2.029 -10.857 1.00 97.12 92 THR A CA 1
ATOM 751 C C . THR A 1 92 ? 10.311 2.176 -9.355 1.00 97.12 92 THR A C 1
ATOM 753 O O . THR A 1 92 ? 9.397 2.476 -8.583 1.00 97.12 92 THR A O 1
ATOM 756 N N . PRO A 1 93 ? 11.566 1.989 -8.895 1.00 96.69 93 PRO A N 1
ATOM 757 C CA . PRO A 1 93 ? 11.899 2.179 -7.484 1.00 96.69 93 PRO A CA 1
ATOM 758 C C . PRO A 1 93 ? 11.525 3.573 -6.965 1.00 96.69 93 PRO A C 1
ATOM 760 O O . PRO A 1 93 ? 11.053 3.689 -5.836 1.00 96.69 93 PRO A O 1
ATOM 763 N N . ASP A 1 94 ? 11.694 4.602 -7.800 1.00 97.81 94 ASP A N 1
ATOM 764 C CA . ASP A 1 94 ? 11.409 5.993 -7.449 1.00 97.81 94 ASP A CA 1
ATOM 765 C C . ASP A 1 94 ? 9.906 6.242 -7.285 1.00 97.81 94 ASP A C 1
ATOM 767 O O . ASP A 1 94 ? 9.501 6.879 -6.315 1.00 97.81 94 ASP A O 1
ATOM 771 N N . GLU A 1 95 ? 9.063 5.691 -8.165 1.00 98.06 95 GLU A N 1
ATOM 772 C CA . GLU A 1 95 ? 7.604 5.761 -8.010 1.00 98.06 95 GLU A CA 1
ATOM 773 C C . GLU A 1 95 ? 7.138 5.041 -6.742 1.00 98.06 95 GLU A C 1
ATOM 775 O O . GLU A 1 95 ? 6.345 5.586 -5.9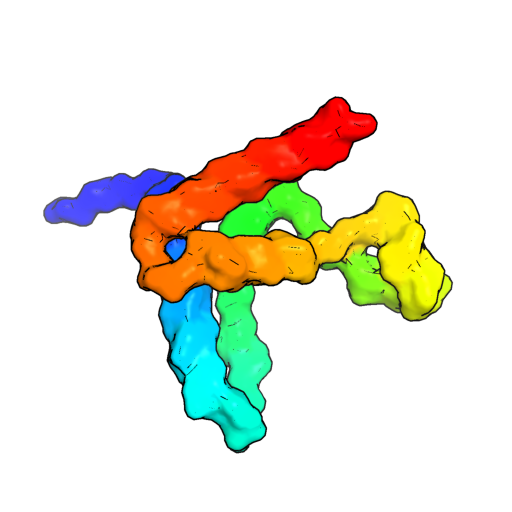75 1.00 98.06 95 GLU A O 1
ATOM 780 N N . CYS A 1 96 ? 7.655 3.838 -6.476 1.00 98.00 96 CYS A N 1
ATOM 781 C CA . CYS A 1 96 ? 7.315 3.086 -5.269 1.00 98.00 96 CYS A CA 1
ATOM 782 C C . CYS A 1 96 ? 7.760 3.824 -3.994 1.00 98.00 96 CYS A C 1
ATOM 784 O O . CYS A 1 96 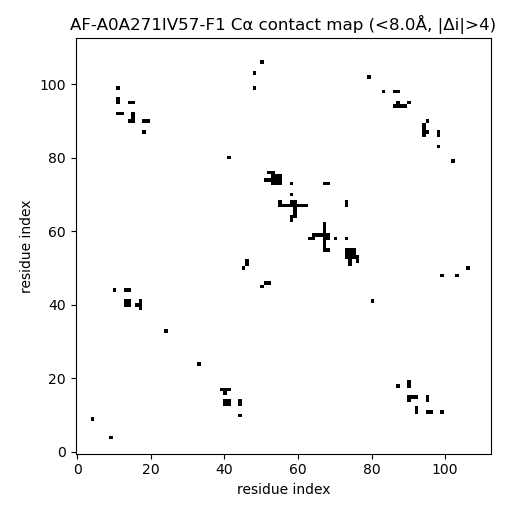? 6.998 3.910 -3.029 1.00 98.00 96 CYS A O 1
ATOM 786 N N . ALA A 1 97 ? 8.963 4.406 -3.986 1.00 97.75 97 ALA A N 1
ATOM 787 C CA . ALA A 1 97 ? 9.455 5.214 -2.871 1.00 97.75 97 ALA A CA 1
ATOM 788 C C . ALA A 1 97 ? 8.630 6.501 -2.681 1.00 97.75 97 ALA A C 1
ATOM 790 O O . ALA A 1 97 ? 8.311 6.888 -1.549 1.00 97.75 97 ALA A O 1
ATOM 791 N N . ALA A 1 98 ? 8.245 7.153 -3.783 1.00 97.94 98 ALA A N 1
ATOM 792 C CA . ALA A 1 98 ? 7.384 8.329 -3.766 1.00 97.94 98 ALA A CA 1
ATOM 793 C C . ALA A 1 98 ? 5.986 7.989 -3.235 1.00 97.94 98 ALA A C 1
ATOM 795 O O . ALA A 1 98 ? 5.439 8.752 -2.437 1.00 97.94 98 ALA A O 1
ATOM 796 N N . TYR A 1 99 ? 5.438 6.830 -3.608 1.00 98.25 99 TYR A N 1
ATOM 797 C CA . TYR A 1 99 ? 4.174 6.327 -3.082 1.00 98.25 99 TYR A CA 1
ATOM 798 C C . TYR A 1 99 ? 4.244 6.098 -1.568 1.00 98.25 99 TYR A C 1
ATOM 800 O O . TYR A 1 99 ? 3.432 6.664 -0.843 1.00 98.25 9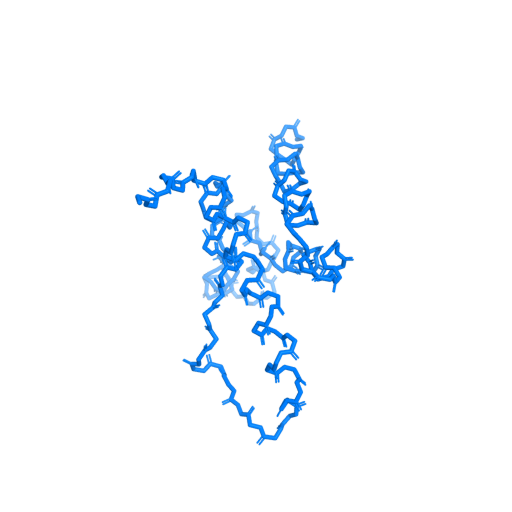9 TYR A O 1
ATOM 808 N N . ILE A 1 100 ? 5.249 5.370 -1.065 1.00 97.62 100 ILE A N 1
ATOM 809 C CA . ILE A 1 100 ? 5.438 5.154 0.384 1.00 97.62 100 ILE A CA 1
ATOM 810 C C . ILE A 1 100 ? 5.525 6.491 1.134 1.00 97.62 100 ILE A C 1
ATOM 812 O O . ILE A 1 100 ? 4.878 6.685 2.167 1.00 97.62 100 ILE A O 1
ATOM 816 N N . SER A 1 101 ? 6.305 7.436 0.604 1.00 97.00 101 SER A N 1
ATOM 817 C CA . SER A 1 101 ? 6.445 8.773 1.192 1.00 97.00 101 SER A CA 1
ATOM 818 C C . SER A 1 101 ? 5.116 9.530 1.213 1.00 97.00 101 SER A C 1
ATOM 820 O O . SER A 1 101 ? 4.782 10.174 2.210 1.00 97.00 101 SER A O 1
ATOM 822 N N . TRP A 1 102 ? 4.343 9.433 0.130 1.00 97.56 102 TRP A N 1
ATOM 823 C CA . TRP A 1 102 ? 3.022 10.036 0.033 1.00 97.56 102 TRP A CA 1
ATOM 824 C C . TRP A 1 102 ? 2.048 9.416 1.040 1.00 97.56 102 TRP A C 1
ATOM 826 O O . TRP A 1 102 ? 1.405 10.171 1.762 1.00 97.56 102 TRP A O 1
ATOM 836 N N . VAL A 1 103 ? 2.008 8.086 1.181 1.00 96.81 103 VAL A N 1
ATOM 837 C CA . VAL A 1 103 ? 1.147 7.407 2.164 1.00 96.81 103 VAL A CA 1
ATOM 838 C C . VAL A 1 103 ? 1.454 7.878 3.583 1.00 96.81 103 VAL A C 1
ATOM 840 O O . VAL A 1 103 ? 0.550 8.317 4.292 1.00 96.81 103 VAL A O 1
ATOM 843 N N . ARG A 1 104 ? 2.732 7.868 3.986 1.00 95.12 104 ARG A N 1
ATOM 844 C CA . ARG A 1 104 ? 3.156 8.333 5.320 1.00 95.12 104 ARG A CA 1
ATOM 845 C C . ARG A 1 104 ? 2.715 9.774 5.580 1.00 95.12 104 ARG A C 1
ATOM 847 O O . ARG A 1 104 ? 2.191 10.074 6.650 1.00 95.12 104 ARG A O 1
ATOM 854 N N . LYS A 1 105 ? 2.901 10.661 4.597 1.00 95.50 105 LYS A N 1
ATOM 855 C CA . LYS A 1 105 ? 2.498 12.067 4.702 1.00 95.50 105 LYS A CA 1
ATOM 856 C C . LYS A 1 105 ? 0.979 12.214 4.793 1.00 95.50 105 LYS A C 1
ATOM 858 O O . LYS A 1 105 ? 0.490 12.873 5.703 1.00 95.50 105 LYS A O 1
ATOM 863 N N . SER A 1 106 ? 0.238 11.607 3.872 1.00 94.31 106 SER A N 1
ATOM 864 C CA . SER A 1 106 ? -1.218 11.729 3.805 1.00 94.31 106 SER A CA 1
ATOM 865 C C . SER A 1 106 ? -1.909 11.107 5.012 1.00 94.31 106 SER A C 1
ATOM 867 O O . SER A 1 106 ? -2.881 11.673 5.502 1.00 94.31 106 SER A O 1
ATOM 869 N N . TYR A 1 107 ? -1.393 9.995 5.538 1.00 92.81 107 TYR A N 1
ATOM 870 C CA . TYR A 1 107 ? -1.930 9.397 6.756 1.00 92.81 107 TYR A CA 1
ATOM 871 C C . TYR A 1 107 ? -1.618 10.244 7.997 1.00 92.81 107 TYR A C 1
ATOM 873 O O . TYR A 1 107 ? -2.500 10.475 8.818 1.00 92.81 107 TYR A O 1
ATOM 881 N N . ALA A 1 108 ? -0.410 10.807 8.107 1.00 91.25 108 ALA A N 1
ATOM 882 C CA . ALA A 1 108 ? -0.100 11.750 9.182 1.00 91.25 108 ALA A CA 1
ATOM 883 C C . ALA A 1 108 ? -0.991 13.007 9.132 1.00 91.25 108 ALA A C 1
ATOM 885 O O . ALA A 1 108 ? -1.457 13.474 10.167 1.00 91.25 108 ALA A O 1
ATOM 886 N N . GLU A 1 109 ? -1.272 13.534 7.937 1.00 90.19 109 GLU A N 1
ATOM 887 C CA . GLU A 1 109 ? -2.219 14.640 7.745 1.00 90.19 109 GLU A CA 1
ATOM 888 C C . GLU A 1 109 ? -3.659 14.246 8.090 1.00 90.19 109 GLU A C 1
ATOM 890 O O . GLU A 1 109 ? -4.407 15.087 8.573 1.00 90.19 109 GLU A O 1
ATOM 895 N N . PHE A 1 110 ? -4.055 12.994 7.850 1.00 84.81 110 PHE A N 1
ATOM 896 C CA . PHE A 1 110 ? -5.360 12.474 8.258 1.00 84.81 110 PHE A CA 1
ATOM 897 C C . PHE A 1 110 ? -5.490 12.394 9.785 1.00 84.81 110 PHE A C 1
ATOM 899 O O . PHE A 1 110 ? -6.537 12.744 10.310 1.00 84.81 110 PHE A O 1
ATOM 906 N N . LEU A 1 111 ? -4.425 12.002 10.494 1.00 82.69 111 LEU A N 1
ATOM 907 C CA . LEU A 1 111 ? -4.396 11.937 11.963 1.00 82.69 111 LEU A CA 1
ATOM 908 C C . LEU A 1 111 ? -4.247 13.304 12.654 1.00 82.69 111 LEU A C 1
ATOM 910 O O . LEU A 1 111 ? -4.578 13.435 13.829 1.00 82.69 111 LEU A O 1
ATOM 914 N N . GLY A 1 112 ? -3.651 14.287 11.969 1.00 72.81 112 GLY A N 1
ATOM 915 C CA . GLY A 1 112 ? -3.432 15.652 12.470 1.00 72.81 112 GLY A CA 1
ATOM 916 C C . GLY A 1 112 ? -4.513 16.661 12.067 1.00 72.81 112 GLY A C 1
ATOM 917 O O . GLY A 1 112 ? -4.391 17.845 12.394 1.00 72.81 112 GLY A O 1
ATOM 918 N N . LYS A 1 113 ? -5.523 16.205 11.327 1.00 50.50 113 LYS A N 1
ATOM 919 C CA . LYS A 1 113 ? -6.819 16.866 11.143 1.00 50.50 113 LYS A CA 1
ATOM 920 C C . LYS A 1 113 ? -7.790 16.380 12.212 1.00 50.50 113 LYS A C 1
ATOM 922 O O . LYS A 1 113 ? -8.695 17.177 12.536 1.00 50.50 113 LYS A O 1
#